Protein AF-A0A1H2H9R8-F1 (afdb_monomer_lite)

Secondary structure (DSSP, 8-state):
-GGGT--HHHHHHHTT--HHHHHHHHHHH-BTTB--HHHHHHHHHHHHHHTSPPPPHHHHHHHHHHHHTT--HHHHHHHSS--HHHHHHHHHHHHHTT-SGGGGSS--S--PPPPPPPP---PPTTPPPGGGS-GGGTTT-STT---EEEEEPGGGS-EEEEETT----

Foldseek 3Di:
DVVVVDDLVRVCVVVVHDSVVSVVLQVQQADPVGDDPVSSVVSVVVVVVVPDDDDDPVLVVQLQVVLVVLDQLVRSVVVGVDDSVRSVVVLVVCVVVVHDSLVSHPDNDDDDDDDDDDDPVDDDPPDDDPVPDDPVLVVVPDPPSWDWDWDQDPPNPDIDTHGPDPPDD

Organism: NCBI:txid44577

Radius of gyration: 30.87 Å; chains: 1; bounding box: 56×77×54 Å

InterPro domains:
  IPR025246 Transposase IS30-like HTH domain [PF13936] (1-29)
  IPR051917 Transposase/Integrase Enzymes [PTHR10948] (2-159)
  IPR053392 Transposase IS30-like [NF033563] (20-159)

Sequence (169 aa):
MKKAGHSQSEIATVIDRSVSTISRELARNCGARGYRPKQAHNKAVERKAINARAIDDATWQFTQEKLMLQWSPDQISNYADISIETVYQRVYADKRNGGILWKNLRCQKQRRKRYGKTDRRGIIPNRQSIEQRPAIVDARSRIGDWEADTIIGKNHRQAEVVPQNWTGC

Structure (mmCIF, N/CA/C/O backbone):
data_AF-A0A1H2H9R8-F1
#
_entry.id   AF-A0A1H2H9R8-F1
#
loop_
_atom_site.group_PDB
_atom_site.id
_atom_site.type_symbol
_atom_site.label_atom_id
_atom_site.label_alt_id
_atom_site.label_comp_id
_atom_site.label_asym_id
_atom_site.label_entity_id
_atom_site.label_seq_id
_atom_site.pdbx_PDB_ins_code
_atom_site.Cartn_x
_atom_site.Cartn_y
_atom_site.Cartn_z
_atom_site.occupancy
_atom_site.B_iso_or_equiv
_atom_site.auth_seq_id
_atom_site.auth_comp_id
_atom_site.auth_asym_id
_atom_site.auth_atom_id
_atom_site.pdbx_PDB_model_num
ATOM 1 N N . MET A 1 1 ? -22.274 7.280 16.669 1.00 56.25 1 MET A N 1
ATOM 2 C CA . MET A 1 1 ? -21.657 6.638 17.851 1.00 56.25 1 MET A CA 1
ATOM 3 C C . MET A 1 1 ? -22.021 7.427 19.099 1.00 56.25 1 MET A C 1
ATOM 5 O O . MET A 1 1 ? -23.173 7.301 19.463 1.00 56.25 1 MET A O 1
ATOM 9 N N . LYS A 1 2 ? -21.214 8.349 19.655 1.00 55.16 2 LYS A N 1
ATOM 10 C CA . LYS A 1 2 ? -21.665 9.150 20.825 1.00 55.16 2 LYS A CA 1
ATOM 11 C C . LYS A 1 2 ? -22.823 10.125 20.545 1.00 55.16 2 LYS A C 1
ATOM 13 O O . LYS A 1 2 ? -23.698 10.282 21.377 1.00 55.16 2 LYS A O 1
ATOM 18 N N . LYS A 1 3 ? -22.871 10.737 19.353 1.00 59.19 3 LYS A N 1
ATOM 19 C CA . LYS A 1 3 ? -23.992 11.613 18.940 1.00 59.19 3 LYS A CA 1
ATOM 20 C C . LYS A 1 3 ? -25.329 10.884 18.751 1.00 59.19 3 LYS A C 1
ATOM 22 O O . LYS A 1 3 ? -26.354 11.540 18.709 1.00 59.19 3 LYS A O 1
ATOM 27 N N . ALA A 1 4 ? -25.293 9.561 18.598 1.00 65.12 4 ALA A N 1
ATOM 28 C CA . ALA A 1 4 ? -26.480 8.728 18.427 1.00 65.12 4 ALA A 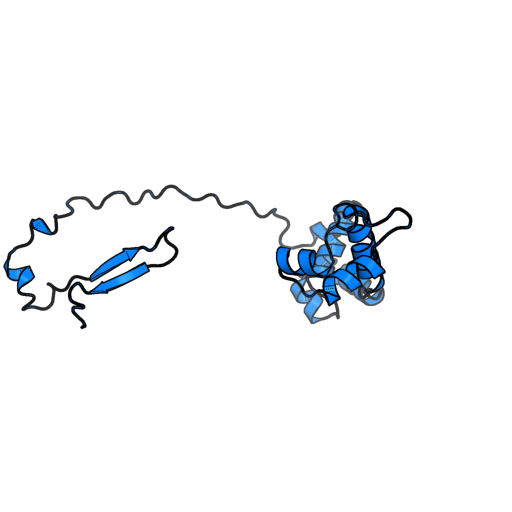CA 1
ATOM 29 C C . ALA A 1 4 ? -26.921 8.080 19.755 1.00 65.12 4 ALA A C 1
ATOM 31 O O . ALA A 1 4 ? -27.754 7.191 19.736 1.00 65.12 4 ALA A O 1
ATOM 32 N N . GLY A 1 5 ? -26.325 8.465 20.893 1.00 73.19 5 GLY A N 1
ATOM 33 C CA . GLY A 1 5 ? -26.680 7.944 22.219 1.00 73.19 5 GLY A CA 1
ATOM 34 C C . GLY A 1 5 ? -26.130 6.555 22.567 1.00 73.19 5 GLY A C 1
ATOM 35 O O . GLY A 1 5 ? -26.162 6.186 23.732 1.00 73.19 5 GLY A O 1
ATOM 36 N N . HIS A 1 6 ? -25.572 5.812 21.609 1.00 80.81 6 HIS A N 1
ATOM 37 C CA . HIS A 1 6 ? -25.094 4.449 21.860 1.00 80.81 6 HIS A CA 1
ATOM 38 C C . HIS A 1 6 ? -23.895 4.373 22.806 1.00 80.81 6 HIS A C 1
ATOM 40 O O . HIS A 1 6 ? -22.904 5.107 22.652 1.00 80.81 6 HIS A O 1
ATOM 46 N N . SER A 1 7 ? -23.958 3.416 23.734 1.00 87.69 7 SER A N 1
ATOM 47 C CA . SER A 1 7 ? -22.836 3.074 24.605 1.00 87.69 7 SER A CA 1
ATOM 48 C C . SER A 1 7 ? -21.695 2.421 23.809 1.00 87.69 7 SER A C 1
ATOM 50 O O . SER A 1 7 ? -21.879 1.876 22.719 1.00 87.69 7 SER A O 1
ATOM 52 N N . GLN A 1 8 ? -20.466 2.480 24.335 1.00 88.12 8 GLN A N 1
ATOM 53 C CA . GLN A 1 8 ? -19.317 1.843 23.672 1.00 88.12 8 GLN A CA 1
ATOM 54 C C . GLN A 1 8 ? -19.480 0.319 23.585 1.00 88.12 8 GLN A C 1
ATOM 56 O O . GLN A 1 8 ? -19.002 -0.281 22.623 1.00 88.12 8 GLN A O 1
ATOM 61 N N . SER A 1 9 ? -20.168 -0.280 24.560 1.00 90.56 9 SER A N 1
ATOM 62 C CA . SER A 1 9 ? -20.473 -1.710 24.605 1.00 90.56 9 SER A CA 1
ATOM 63 C C . SER A 1 9 ? -21.446 -2.121 23.501 1.00 90.56 9 SER A C 1
ATOM 65 O O . SER A 1 9 ? -21.161 -3.070 22.782 1.00 90.56 9 SER A O 1
ATOM 67 N N . GLU A 1 10 ? -22.526 -1.364 23.282 1.00 89.88 10 GLU A N 1
ATOM 68 C CA . GLU A 1 10 ? -23.458 -1.618 22.169 1.00 89.88 10 GLU A CA 1
ATOM 69 C C . GLU A 1 10 ? -22.751 -1.563 20.814 1.00 89.88 10 GLU A C 1
ATOM 71 O O . GLU A 1 10 ? -22.926 -2.439 19.971 1.00 89.88 10 GLU A O 1
ATOM 76 N N . ILE A 1 11 ? -21.910 -0.544 20.610 1.00 87.44 11 ILE A N 1
ATOM 77 C CA . ILE A 1 11 ? -21.163 -0.380 19.358 1.00 87.44 11 ILE A CA 1
ATOM 78 C C . ILE A 1 11 ? -20.244 -1.580 19.130 1.00 87.44 11 ILE A C 1
ATOM 80 O O . ILE A 1 11 ? -20.188 -2.098 18.018 1.00 87.44 11 ILE A O 1
ATOM 84 N N . ALA A 1 12 ? -19.531 -2.005 20.173 1.00 91.94 12 ALA A N 1
ATOM 85 C CA . ALA A 1 12 ? -18.626 -3.146 20.149 1.00 91.94 12 ALA A CA 1
ATOM 86 C C . ALA A 1 12 ? -19.346 -4.441 19.733 1.00 91.94 12 ALA A C 1
ATOM 88 O O . ALA A 1 12 ? -18.846 -5.148 18.860 1.00 91.94 12 ALA A O 1
ATOM 89 N N . THR A 1 13 ? -20.543 -4.693 20.272 1.00 93.50 13 THR A N 1
ATOM 90 C CA . THR A 1 13 ? -21.383 -5.837 19.887 1.00 93.50 13 THR A CA 1
ATOM 91 C C . THR A 1 13 ? -21.827 -5.761 18.426 1.00 93.50 13 THR A C 1
ATOM 93 O O . THR A 1 13 ? -21.713 -6.747 17.707 1.00 93.50 13 THR A O 1
ATOM 96 N N . VAL A 1 14 ? -22.280 -4.593 17.954 1.00 92.88 14 VAL A N 1
ATOM 97 C CA . VAL A 1 14 ? -22.773 -4.423 16.572 1.00 92.88 14 VAL A CA 1
ATOM 98 C C . VAL A 1 14 ? -21.679 -4.659 15.526 1.00 92.88 14 VAL A C 1
ATOM 100 O O . VAL A 1 14 ? -21.961 -5.196 14.458 1.00 92.88 14 VAL A O 1
ATOM 103 N N . ILE A 1 15 ? -20.437 -4.250 15.806 1.00 90.00 15 ILE A N 1
ATOM 104 C CA . ILE A 1 15 ? -19.321 -4.384 14.854 1.00 90.00 15 ILE A CA 1
ATOM 105 C C . ILE A 1 15 ? -18.432 -5.609 15.108 1.00 90.00 15 ILE A C 1
ATOM 107 O O . ILE A 1 15 ? -17.389 -5.732 14.463 1.00 90.00 15 ILE A O 1
ATOM 111 N N . ASP A 1 16 ? -18.809 -6.461 16.065 1.00 94.12 16 ASP A N 1
ATOM 112 C CA . ASP A 1 16 ? -18.051 -7.638 16.498 1.00 94.12 16 ASP A CA 1
ATOM 113 C C . ASP A 1 16 ? -16.578 -7.322 16.847 1.00 94.12 16 ASP A C 1
ATOM 115 O O . ASP A 1 16 ? -15.599 -7.815 16.266 1.00 94.12 16 ASP A O 1
ATOM 119 N N . ARG A 1 17 ? -16.394 -6.383 17.782 1.00 94.62 17 ARG A N 1
ATOM 120 C CA . ARG A 1 17 ? -15.077 -5.976 18.296 1.00 94.62 17 ARG A CA 1
ATOM 121 C C . ARG A 1 17 ? -15.110 -5.824 19.805 1.00 94.62 17 ARG A C 1
ATOM 123 O O . ARG A 1 17 ? -16.150 -5.589 20.395 1.00 94.62 17 ARG A O 1
ATOM 130 N N . SER A 1 18 ? -13.944 -5.894 20.447 1.00 95.69 18 SER A N 1
ATOM 131 C CA . SER A 1 18 ? -13.864 -5.662 21.892 1.00 95.69 18 SER A CA 1
ATOM 132 C C . SER A 1 18 ? -14.176 -4.203 22.258 1.00 95.69 18 SER A C 1
ATOM 134 O O . SER A 1 18 ? -13.771 -3.272 21.552 1.00 95.69 18 SER A O 1
ATOM 136 N N . VAL A 1 19 ? -14.792 -3.986 23.424 1.00 94.44 19 VAL A N 1
ATOM 137 C CA . VAL A 1 19 ? -15.029 -2.639 23.983 1.00 94.44 19 VAL A CA 1
ATOM 138 C C . VAL A 1 19 ? -13.714 -1.863 24.131 1.00 94.44 19 VAL A C 1
ATOM 140 O O . VAL A 1 19 ? -13.641 -0.672 23.823 1.00 94.44 19 VAL A O 1
ATOM 143 N N . SER A 1 20 ? -12.630 -2.556 24.503 1.00 95.25 20 SER A N 1
ATOM 144 C CA . SER A 1 20 ? -11.285 -1.971 24.597 1.00 95.25 20 SER A CA 1
ATOM 145 C C . SER A 1 20 ? -10.784 -1.403 23.262 1.00 95.25 20 SER A C 1
ATOM 147 O O . SER A 1 20 ? -10.026 -0.432 23.243 1.00 95.25 20 SER A O 1
ATOM 149 N N . THR A 1 21 ? -11.183 -2.003 22.136 1.00 93.50 21 THR A N 1
ATOM 150 C CA . THR A 1 21 ? -10.816 -1.549 20.789 1.00 93.50 21 THR A CA 1
ATOM 151 C C . THR A 1 21 ? -11.529 -0.239 20.473 1.00 93.50 21 THR A C 1
ATOM 153 O O . THR A 1 21 ? -10.882 0.705 20.025 1.00 93.50 21 THR A O 1
ATOM 156 N N . ILE A 1 22 ? -12.828 -0.152 20.780 1.00 91.75 22 ILE A N 1
ATOM 157 C CA . ILE A 1 22 ? -13.631 1.068 20.608 1.00 91.75 22 ILE A CA 1
ATOM 158 C C . ILE A 1 22 ? -13.105 2.209 21.476 1.00 91.75 22 ILE A C 1
ATOM 160 O O . ILE A 1 22 ? -12.891 3.313 20.977 1.00 91.75 22 ILE A O 1
ATOM 164 N N . SER A 1 23 ? -12.841 1.940 22.755 1.00 92.44 23 SER A N 1
ATOM 165 C CA . SER A 1 23 ? -12.295 2.938 23.679 1.00 92.44 23 SER A CA 1
ATOM 166 C C . SER A 1 23 ? -10.959 3.499 23.176 1.00 92.44 23 SER A C 1
ATOM 168 O O . SER A 1 23 ? -10.796 4.715 23.052 1.00 92.44 23 SER A O 1
ATOM 170 N N . ARG A 1 24 ? -10.027 2.619 22.780 1.00 93.25 24 ARG A N 1
ATOM 171 C CA . ARG A 1 24 ? -8.719 3.019 22.237 1.00 93.25 24 ARG A CA 1
ATOM 172 C C . ARG A 1 24 ? -8.830 3.798 20.925 1.00 93.25 24 ARG A C 1
ATOM 174 O O . ARG A 1 24 ? -8.085 4.758 20.738 1.00 93.25 24 ARG A O 1
ATOM 181 N N . GLU A 1 25 ? -9.733 3.405 20.030 1.00 92.38 25 GLU A N 1
ATOM 182 C CA . GLU A 1 25 ? -9.999 4.117 18.774 1.00 92.38 25 GLU A CA 1
ATOM 183 C C . GLU A 1 25 ? -10.499 5.541 19.046 1.00 92.38 25 GLU A C 1
ATOM 185 O O . GLU A 1 25 ? -9.937 6.514 18.539 1.00 92.38 25 GLU A O 1
ATOM 190 N N . LEU A 1 26 ? -11.500 5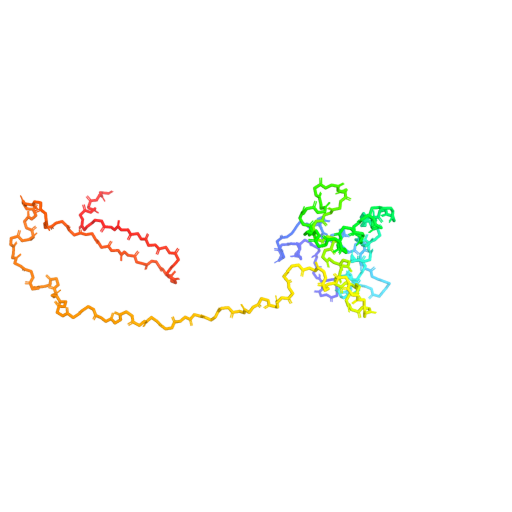.685 19.917 1.00 90.12 26 LEU A N 1
ATOM 191 C CA . LEU A 1 26 ? -12.044 6.989 20.292 1.00 90.12 26 LEU A CA 1
ATOM 192 C C . LEU A 1 26 ? -10.988 7.866 20.975 1.00 90.12 26 LEU A C 1
ATOM 194 O O . LEU A 1 26 ? -10.849 9.031 20.610 1.00 90.12 26 LEU A O 1
ATOM 198 N N . ALA A 1 27 ? -10.215 7.321 21.914 1.00 91.06 27 ALA A N 1
ATOM 199 C CA . ALA A 1 27 ? -9.180 8.075 22.621 1.00 91.06 27 ALA A CA 1
ATOM 200 C C . ALA A 1 27 ? -8.100 8.615 21.668 1.00 91.06 27 ALA A C 1
ATOM 202 O O . ALA A 1 27 ? -7.680 9.764 21.782 1.00 91.06 27 ALA A O 1
ATOM 203 N N . ARG A 1 28 ? -7.666 7.805 20.696 1.00 90.25 28 ARG A N 1
ATOM 204 C CA . ARG A 1 28 ? -6.553 8.155 19.797 1.00 90.25 28 ARG A CA 1
ATOM 205 C C . ARG A 1 28 ? -6.965 9.024 18.616 1.00 90.25 28 ARG A C 1
ATOM 207 O O . ARG A 1 28 ? -6.138 9.777 18.097 1.00 90.25 28 ARG A O 1
ATOM 214 N N . ASN A 1 29 ? -8.205 8.884 18.152 1.00 91.00 29 ASN A N 1
ATOM 215 C CA . ASN A 1 29 ? -8.616 9.389 16.845 1.00 91.00 29 ASN A CA 1
ATOM 216 C C . ASN A 1 29 ? -9.785 10.395 16.902 1.00 91.00 29 ASN A C 1
ATOM 218 O O . ASN A 1 29 ? -10.179 10.935 15.867 1.00 91.00 29 ASN A O 1
ATOM 222 N N . CYS A 1 30 ? -10.302 10.729 18.090 1.00 87.88 30 CYS A N 1
ATOM 223 C CA . CYS A 1 30 ? -11.274 11.814 18.265 1.00 87.88 30 CYS A CA 1
ATOM 224 C C . CYS A 1 30 ? -10.626 13.202 18.067 1.00 87.88 30 CYS A C 1
ATOM 226 O O . CYS A 1 30 ? -9.432 13.398 18.315 1.00 87.88 30 CYS A O 1
ATOM 228 N N . GLY A 1 31 ? -11.390 14.170 17.554 1.00 84.50 31 GLY A N 1
ATOM 229 C CA . GLY A 1 31 ? -10.988 15.577 17.452 1.00 84.50 31 GLY A CA 1
ATOM 230 C C . GLY A 1 31 ? -11.693 16.451 18.494 1.00 84.50 31 GLY A C 1
ATOM 231 O O . GLY A 1 31 ? -12.607 15.994 19.175 1.00 84.50 31 GLY A O 1
ATOM 232 N N . ALA A 1 32 ? -11.334 17.738 18.566 1.00 83.38 32 ALA A N 1
ATOM 233 C CA . ALA A 1 32 ? -11.949 18.693 19.501 1.00 83.38 32 ALA A CA 1
ATOM 234 C C . ALA A 1 32 ? -13.476 18.837 19.322 1.00 83.38 32 ALA A C 1
ATOM 236 O O . ALA A 1 32 ? -14.201 19.103 20.272 1.00 83.38 32 ALA A O 1
ATOM 237 N N . ARG A 1 33 ? -13.984 18.615 18.102 1.00 85.31 33 ARG A N 1
ATOM 238 C CA . ARG A 1 33 ? -15.422 18.659 17.767 1.00 85.31 33 ARG A CA 1
ATOM 239 C C . ARG A 1 33 ? -16.088 17.273 17.762 1.00 85.31 33 ARG A C 1
ATOM 241 O O . ARG A 1 33 ? -17.147 17.102 17.154 1.00 85.31 33 ARG A O 1
ATOM 248 N N . GLY A 1 34 ? -15.459 16.277 18.385 1.00 86.44 34 GLY A N 1
ATOM 249 C CA . GLY A 1 34 ? -15.942 14.898 18.456 1.00 86.44 34 GLY A CA 1
ATOM 250 C C . GLY A 1 34 ? -15.372 13.966 17.381 1.00 86.44 34 GLY A C 1
ATOM 251 O O . GLY A 1 34 ? -14.445 14.304 16.643 1.00 86.44 34 GLY A O 1
ATOM 252 N N . TYR A 1 35 ? -15.926 12.752 17.315 1.00 88.00 35 TYR A N 1
ATOM 253 C CA . TYR A 1 35 ? -15.456 11.698 16.415 1.00 88.00 35 TYR A CA 1
ATOM 254 C C . TYR A 1 35 ? -15.942 11.920 14.977 1.00 88.00 35 TYR A C 1
ATOM 256 O O . TYR A 1 35 ? -17.143 12.062 14.734 1.00 88.00 35 TYR A O 1
ATOM 264 N N . ARG A 1 36 ? -15.012 11.906 14.017 1.00 90.19 36 ARG A N 1
ATOM 265 C CA . ARG A 1 36 ? -15.290 11.988 12.576 1.00 90.19 36 ARG A CA 1
ATOM 266 C C . ARG A 1 36 ? -14.512 10.883 11.849 1.00 90.19 36 ARG A C 1
ATOM 268 O O . ARG A 1 36 ? -13.284 10.943 11.872 1.00 90.19 36 ARG A O 1
ATOM 275 N N . PRO A 1 37 ? -15.170 9.929 11.162 1.00 89.50 37 PRO A N 1
ATOM 276 C CA . PRO A 1 37 ? -14.494 8.774 10.560 1.00 89.50 37 PRO A CA 1
ATOM 277 C C . PRO A 1 37 ? -13.336 9.132 9.616 1.00 89.50 37 PRO A C 1
ATOM 279 O O . PRO A 1 37 ? -12.257 8.565 9.733 1.00 89.50 37 PRO A O 1
ATOM 282 N N . LYS A 1 38 ? -13.513 10.130 8.735 1.00 91.56 38 LYS A N 1
ATOM 283 C CA . LYS A 1 38 ? -12.453 10.578 7.810 1.00 91.56 38 LYS A CA 1
ATOM 284 C C . LYS A 1 38 ? -11.222 11.114 8.549 1.00 91.56 38 LYS A C 1
ATOM 286 O O . LYS A 1 38 ? -10.097 10.784 8.201 1.00 91.56 38 LYS A O 1
ATOM 291 N N . GLN A 1 39 ? -11.436 11.912 9.594 1.00 91.94 39 GLN A N 1
ATOM 292 C CA . GLN A 1 39 ? -10.349 12.431 10.426 1.00 91.94 39 GLN A CA 1
ATOM 293 C C . GLN A 1 39 ? -9.656 11.302 11.192 1.00 91.94 39 GLN A C 1
ATOM 295 O O . GLN A 1 39 ? -8.432 11.273 11.264 1.00 91.94 39 GLN A O 1
ATOM 300 N N . ALA A 1 40 ? -10.440 10.384 11.758 1.00 91.75 40 ALA A N 1
ATOM 301 C CA . ALA A 1 40 ? -9.920 9.256 12.510 1.00 91.75 40 ALA A CA 1
ATOM 302 C C . ALA A 1 40 ? -9.035 8.358 11.639 1.00 91.75 40 ALA A C 1
ATOM 304 O O . ALA A 1 40 ? -7.924 8.007 12.034 1.00 91.75 40 ALA A O 1
ATOM 305 N N . HIS A 1 41 ? -9.494 8.081 10.417 1.00 92.88 41 HIS A N 1
ATOM 306 C CA . HIS A 1 41 ? -8.730 7.351 9.418 1.00 92.88 41 HIS A CA 1
ATOM 307 C C . HIS A 1 41 ? -7.417 8.061 9.069 1.00 92.88 41 HIS A C 1
ATOM 309 O O . HIS A 1 41 ? -6.361 7.440 9.148 1.00 92.88 41 HIS A O 1
ATOM 315 N N . ASN A 1 42 ? -7.453 9.364 8.772 1.00 91.75 42 ASN A N 1
ATOM 316 C CA . ASN A 1 42 ? -6.244 10.129 8.454 1.00 91.75 42 ASN A CA 1
ATOM 317 C C . ASN A 1 42 ? -5.223 10.095 9.602 1.00 91.75 42 ASN A C 1
ATOM 319 O O . ASN A 1 42 ? -4.066 9.762 9.369 1.00 91.75 42 ASN A O 1
ATOM 323 N N . LYS A 1 43 ? -5.660 10.316 10.852 1.00 90.94 43 LYS A N 1
ATOM 324 C CA . LYS A 1 43 ? -4.794 10.210 12.042 1.00 90.94 43 LYS A CA 1
ATOM 325 C C . LYS A 1 43 ? -4.159 8.824 12.185 1.00 90.94 43 LYS A C 1
ATOM 327 O O . LYS A 1 43 ? -3.005 8.701 12.594 1.00 90.94 43 LYS A O 1
ATOM 332 N N . ALA A 1 44 ? -4.913 7.765 11.889 1.00 90.44 44 ALA A N 1
ATOM 333 C CA . ALA A 1 44 ? -4.396 6.402 11.926 1.00 90.44 44 ALA A CA 1
ATOM 334 C C . ALA A 1 44 ? -3.346 6.158 10.827 1.00 90.44 44 ALA A C 1
ATOM 336 O O . ALA A 1 44 ? -2.317 5.539 11.103 1.00 90.44 44 ALA A O 1
ATOM 337 N N . VAL A 1 45 ? -3.583 6.670 9.616 1.00 90.06 45 VAL A N 1
ATOM 338 C CA . VAL A 1 45 ? -2.647 6.590 8.483 1.00 90.06 45 VAL A CA 1
ATOM 339 C C . VAL A 1 45 ? -1.364 7.378 8.764 1.00 90.06 45 VAL A C 1
ATOM 341 O O . VAL A 1 45 ? -0.279 6.832 8.584 1.00 90.06 45 VAL A O 1
ATOM 344 N N . GLU A 1 46 ? -1.466 8.606 9.274 1.00 88.56 46 GLU A N 1
ATOM 345 C CA . GLU A 1 46 ? -0.317 9.443 9.657 1.00 88.56 46 GLU A CA 1
ATOM 346 C C . GLU A 1 46 ? 0.554 8.750 10.711 1.00 88.56 46 GLU A C 1
ATOM 348 O O . GLU A 1 46 ? 1.763 8.607 10.537 1.00 88.56 46 GLU A O 1
ATOM 353 N N . ARG A 1 47 ? -0.064 8.219 11.773 1.00 87.62 47 ARG A N 1
ATOM 354 C CA . ARG A 1 47 ? 0.655 7.475 12.818 1.00 87.62 47 ARG A CA 1
ATOM 355 C C . ARG A 1 47 ? 1.356 6.232 12.268 1.00 87.62 47 ARG A C 1
ATOM 357 O O . ARG A 1 47 ? 2.455 5.904 12.703 1.00 87.62 47 ARG A O 1
ATOM 364 N N . LYS A 1 48 ? 0.725 5.534 11.318 1.00 85.00 48 LYS A N 1
ATOM 365 C CA . LYS A 1 48 ? 1.329 4.379 10.643 1.00 85.00 48 LYS A CA 1
ATOM 366 C C . LYS A 1 48 ? 2.539 4.793 9.802 1.00 85.00 48 LYS A C 1
ATOM 368 O O . LYS A 1 48 ? 3.514 4.052 9.780 1.00 85.00 48 LYS A O 1
ATOM 373 N N . ALA A 1 49 ? 2.481 5.945 9.135 1.00 80.00 49 ALA A N 1
ATOM 374 C CA . ALA A 1 49 ? 3.580 6.453 8.319 1.00 80.00 49 ALA A CA 1
ATOM 375 C C . ALA A 1 49 ? 4.813 6.817 9.162 1.00 80.00 49 ALA A C 1
ATOM 377 O O . ALA A 1 49 ? 5.923 6.497 8.759 1.00 80.00 49 ALA A O 1
ATOM 378 N N . ILE A 1 50 ? 4.619 7.406 10.348 1.00 76.12 50 ILE A N 1
ATOM 379 C CA . ILE A 1 50 ? 5.719 7.753 11.270 1.00 76.12 50 ILE A CA 1
ATOM 380 C C . ILE A 1 50 ? 6.495 6.508 11.718 1.00 76.12 50 ILE A C 1
ATOM 382 O O . ILE A 1 50 ? 7.715 6.535 11.813 1.00 76.12 50 ILE A O 1
ATOM 386 N N . ASN A 1 51 ? 5.788 5.402 11.957 1.00 74.25 51 ASN A N 1
ATOM 387 C CA . ASN A 1 51 ? 6.392 4.142 12.394 1.00 74.25 51 ASN A CA 1
ATOM 388 C C . ASN A 1 51 ? 6.810 3.235 11.224 1.00 74.25 51 ASN A C 1
ATOM 390 O O . ASN A 1 51 ? 7.124 2.063 11.439 1.00 74.25 51 ASN A O 1
ATOM 394 N N . ALA A 1 52 ? 6.750 3.720 9.981 1.00 73.88 52 ALA A N 1
ATOM 395 C CA . ALA A 1 52 ? 7.181 2.934 8.838 1.00 73.88 52 ALA A CA 1
ATOM 396 C C . ALA A 1 52 ? 8.711 2.832 8.837 1.00 73.88 52 ALA A C 1
ATOM 398 O O . ALA A 1 52 ? 9.405 3.834 9.003 1.00 73.88 52 ALA A O 1
ATOM 399 N N . ARG A 1 53 ? 9.241 1.622 8.619 1.00 74.81 53 ARG A N 1
ATOM 400 C CA . ARG A 1 53 ? 10.682 1.426 8.432 1.00 74.81 53 ARG A CA 1
ATOM 401 C C . ARG A 1 53 ? 11.145 2.281 7.252 1.00 74.81 53 ARG A C 1
ATOM 403 O O . ARG A 1 53 ? 10.701 2.063 6.123 1.00 74.81 53 ARG A O 1
ATOM 410 N N . ALA A 1 54 ? 12.029 3.236 7.517 1.00 79.81 54 ALA A N 1
ATOM 411 C CA . ALA A 1 54 ? 12.728 3.960 6.469 1.00 79.81 54 ALA A CA 1
ATOM 412 C C . ALA A 1 54 ? 13.770 3.029 5.835 1.00 79.81 54 ALA A C 1
ATOM 414 O O . ALA A 1 54 ? 14.445 2.275 6.533 1.00 79.81 54 ALA A O 1
ATOM 415 N N . ILE A 1 55 ? 13.865 3.050 4.507 1.00 86.00 55 ILE A N 1
ATOM 416 C CA . ILE A 1 55 ? 14.971 2.397 3.804 1.00 86.00 55 ILE A CA 1
ATOM 417 C C . ILE A 1 55 ? 16.147 3.360 3.853 1.00 86.00 55 ILE A C 1
ATOM 419 O O . ILE A 1 55 ? 15.966 4.526 3.502 1.00 86.00 55 ILE A O 1
ATOM 423 N N . ASP A 1 56 ? 17.305 2.850 4.254 1.00 90.19 56 ASP A N 1
ATOM 424 C CA . ASP A 1 56 ? 18.561 3.585 4.222 1.00 90.19 56 ASP A CA 1
ATOM 425 C C . ASP A 1 56 ? 18.939 4.018 2.793 1.00 90.19 56 ASP A C 1
ATOM 427 O O . ASP A 1 56 ? 18.680 3.307 1.813 1.00 90.19 56 ASP A O 1
ATOM 431 N N . ASP A 1 57 ? 19.569 5.184 2.667 1.00 90.56 57 ASP A N 1
ATOM 432 C CA . ASP A 1 57 ? 19.890 5.764 1.364 1.00 90.56 57 ASP A CA 1
ATOM 433 C C . ASP A 1 57 ? 20.886 4.900 0.580 1.00 90.56 57 ASP A C 1
ATOM 435 O O . ASP A 1 57 ? 20.717 4.746 -0.632 1.00 90.56 57 ASP A O 1
ATOM 439 N N . ALA A 1 58 ? 21.847 4.241 1.243 1.00 93.56 58 ALA A N 1
ATOM 440 C CA . ALA A 1 58 ? 22.791 3.348 0.566 1.00 93.56 58 ALA A CA 1
ATOM 441 C C . ALA A 1 58 ? 22.083 2.105 0.001 1.00 93.56 58 ALA A C 1
ATOM 443 O O . ALA A 1 58 ? 22.347 1.678 -1.126 1.00 93.56 58 ALA A O 1
ATOM 444 N N . THR A 1 59 ? 21.107 1.565 0.738 1.00 93.88 59 THR A N 1
ATOM 445 C CA . THR A 1 59 ? 20.271 0.445 0.266 1.00 93.88 59 THR A CA 1
ATOM 446 C C . THR A 1 59 ? 19.452 0.840 -0.964 1.00 93.88 59 THR A C 1
ATOM 448 O O . THR A 1 59 ? 19.281 0.051 -1.904 1.00 93.88 59 THR A O 1
ATOM 451 N N . TRP A 1 60 ? 18.940 2.073 -0.985 1.00 94.31 60 TRP A N 1
ATOM 452 C CA . TRP A 1 60 ? 18.196 2.575 -2.133 1.00 94.31 60 TRP A CA 1
ATOM 453 C C . TRP A 1 60 ? 19.098 2.845 -3.343 1.00 94.31 60 TRP A C 1
ATOM 455 O O . TRP A 1 60 ? 18.732 2.446 -4.448 1.00 94.31 60 TRP A O 1
ATOM 465 N N . GLN A 1 61 ? 20.286 3.420 -3.147 1.00 94.81 61 GLN A N 1
ATOM 466 C CA . GLN A 1 61 ? 21.277 3.606 -4.215 1.00 94.81 61 GLN A CA 1
ATOM 467 C C . GLN A 1 61 ? 21.666 2.267 -4.853 1.00 94.81 61 GLN A C 1
ATOM 469 O O . GLN A 1 61 ? 21.540 2.111 -6.068 1.00 94.81 61 GLN A O 1
ATOM 474 N N . PHE A 1 62 ? 21.994 1.259 -4.037 1.00 95.62 62 PHE A N 1
ATOM 475 C CA . PHE A 1 62 ? 22.247 -0.104 -4.514 1.00 95.62 62 PHE A CA 1
ATOM 476 C C . PHE A 1 62 ? 21.067 -0.649 -5.331 1.00 95.62 62 PHE A C 1
ATOM 478 O O . PHE A 1 62 ? 21.242 -1.191 -6.422 1.00 95.62 62 PHE A O 1
ATOM 485 N N . THR A 1 63 ? 19.839 -0.471 -4.833 1.00 95.00 63 THR A N 1
ATOM 486 C CA . THR A 1 63 ? 18.622 -0.897 -5.539 1.00 95.00 63 THR A CA 1
ATOM 487 C C . THR A 1 63 ? 18.499 -0.224 -6.908 1.00 95.00 63 THR A C 1
ATOM 489 O O . THR A 1 63 ? 18.186 -0.897 -7.891 1.00 95.00 63 THR A O 1
ATOM 492 N N . GLN A 1 64 ? 18.761 1.083 -7.003 1.00 94.88 64 GLN A N 1
ATOM 493 C CA . GLN A 1 64 ? 18.712 1.820 -8.267 1.00 94.88 64 GLN A CA 1
ATOM 494 C C . GLN A 1 64 ? 19.757 1.306 -9.262 1.00 94.88 64 GLN A C 1
ATOM 496 O O . GLN A 1 64 ? 19.413 1.045 -10.415 1.00 94.88 64 GLN A O 1
ATOM 501 N N . GLU A 1 65 ? 20.996 1.086 -8.820 1.00 95.44 65 GLU A N 1
ATOM 502 C CA . GLU A 1 65 ? 22.061 0.518 -9.655 1.00 95.44 65 GLU A CA 1
ATOM 503 C C . GLU A 1 65 ? 21.686 -0.871 -10.188 1.00 95.44 65 GLU A C 1
ATOM 505 O O . GLU A 1 65 ? 21.802 -1.138 -11.386 1.00 95.44 65 GLU A O 1
ATOM 510 N N . LYS A 1 66 ? 21.164 -1.756 -9.327 1.00 95.75 66 LYS A N 1
ATOM 511 C CA . LYS A 1 66 ? 20.737 -3.102 -9.746 1.00 95.75 66 LYS A CA 1
ATOM 512 C C . LYS A 1 66 ? 19.540 -3.070 -10.687 1.00 95.75 66 LYS A C 1
ATOM 514 O O . LYS A 1 66 ? 19.513 -3.840 -11.648 1.00 95.75 66 LYS A O 1
ATOM 519 N N . LEU A 1 67 ? 18.590 -2.156 -10.478 1.00 94.88 67 LEU A N 1
ATOM 520 C CA . LEU A 1 67 ? 17.498 -1.945 -11.428 1.00 94.88 67 LEU A CA 1
ATOM 521 C C . LEU A 1 67 ? 18.040 -1.540 -12.803 1.00 94.88 67 LEU A C 1
ATOM 523 O O . LEU A 1 67 ? 17.589 -2.092 -13.799 1.00 94.88 67 LEU A O 1
ATOM 527 N N . MET A 1 68 ? 19.033 -0.649 -12.886 1.00 93.69 68 MET A N 1
ATOM 528 C CA . MET A 1 68 ? 19.654 -0.278 -14.169 1.00 93.69 68 MET A CA 1
ATOM 529 C C . MET A 1 68 ? 20.329 -1.471 -14.865 1.00 93.69 68 MET A C 1
ATOM 531 O O . MET A 1 68 ? 20.289 -1.568 -16.090 1.00 93.69 68 MET A O 1
ATOM 535 N N . LEU A 1 69 ? 20.856 -2.425 -14.093 1.00 94.44 69 LEU A N 1
ATOM 536 C CA . LEU A 1 69 ? 21.400 -3.700 -14.579 1.00 94.44 69 LEU A CA 1
ATOM 537 C C . LEU A 1 69 ? 20.326 -4.763 -14.891 1.00 94.44 69 LEU A C 1
ATOM 539 O O . LEU A 1 69 ? 20.662 -5.931 -15.076 1.00 94.44 69 LEU A O 1
ATOM 543 N N . GLN A 1 70 ? 19.043 -4.386 -14.952 1.00 93.12 70 GLN A N 1
ATOM 544 C CA . GLN A 1 70 ? 17.904 -5.274 -15.239 1.00 93.12 70 GLN A CA 1
ATOM 545 C C . GLN A 1 70 ? 17.682 -6.385 -14.199 1.00 93.12 70 GLN A C 1
ATOM 547 O O . GLN A 1 70 ? 17.083 -7.421 -14.506 1.00 93.12 70 GLN A O 1
ATOM 552 N N . TRP A 1 71 ? 18.126 -6.188 -12.954 1.00 94.62 71 TRP A N 1
ATOM 553 C CA . TRP A 1 71 ? 17.788 -7.114 -11.875 1.00 94.62 71 TRP A CA 1
ATOM 554 C C . TRP A 1 71 ? 16.302 -7.013 -11.532 1.00 94.62 71 TRP A C 1
ATOM 556 O O . TRP A 1 71 ? 15.712 -5.930 -11.494 1.00 94.62 71 TRP A O 1
ATOM 566 N N . SER A 1 72 ? 15.683 -8.159 -11.256 1.00 93.00 72 SER A N 1
ATOM 567 C CA . SER A 1 72 ? 14.300 -8.193 -10.785 1.00 93.00 72 SER A CA 1
ATOM 568 C C . SER A 1 72 ? 14.198 -7.716 -9.327 1.00 93.00 72 SER A C 1
ATOM 570 O O . SER A 1 72 ? 15.122 -7.943 -8.546 1.00 93.00 72 SER A O 1
ATOM 572 N N . PRO A 1 73 ? 13.067 -7.110 -8.915 1.00 94.19 73 PRO A N 1
ATOM 573 C CA . PRO A 1 73 ? 12.837 -6.746 -7.515 1.00 94.19 73 PRO A CA 1
ATOM 574 C C . PRO A 1 73 ? 13.007 -7.908 -6.524 1.00 94.19 73 PRO A C 1
ATOM 576 O O . PRO A 1 73 ? 13.476 -7.686 -5.416 1.00 94.19 73 PRO A O 1
ATOM 579 N N . ASP A 1 74 ? 12.674 -9.131 -6.949 1.00 94.19 74 ASP A N 1
ATOM 580 C CA . ASP A 1 74 ? 12.869 -10.371 -6.185 1.00 94.19 74 ASP A CA 1
ATOM 581 C C . ASP A 1 74 ? 14.356 -10.692 -5.968 1.00 94.19 74 ASP A C 1
ATOM 583 O O . ASP A 1 74 ? 14.791 -10.968 -4.852 1.00 94.19 74 ASP A O 1
ATOM 587 N N . GLN A 1 75 ? 15.174 -10.548 -7.016 1.00 94.62 75 GLN A N 1
ATOM 588 C CA . GLN A 1 75 ? 16.624 -10.658 -6.874 1.00 94.62 75 GLN A CA 1
ATOM 589 C C . GLN A 1 75 ? 17.151 -9.586 -5.926 1.00 94.62 75 GLN A C 1
ATOM 591 O O . GLN A 1 75 ? 17.882 -9.917 -5.008 1.00 94.62 75 GLN A O 1
ATOM 596 N N . ILE A 1 76 ? 16.757 -8.321 -6.086 1.00 94.12 76 ILE A N 1
ATOM 597 C CA . ILE A 1 76 ? 17.260 -7.230 -5.237 1.00 94.12 76 ILE A CA 1
ATOM 598 C C . ILE A 1 76 ? 16.952 -7.486 -3.755 1.00 94.12 76 ILE A C 1
ATOM 600 O O . ILE A 1 76 ? 17.845 -7.318 -2.927 1.00 94.12 76 ILE A O 1
ATOM 604 N N . SER A 1 77 ? 15.748 -7.962 -3.419 1.00 93.88 77 SER A N 1
ATOM 605 C CA . SER A 1 77 ? 15.390 -8.279 -2.028 1.00 93.88 77 SER A CA 1
ATOM 606 C C . SER A 1 77 ? 16.201 -9.417 -1.405 1.00 93.88 77 SER A C 1
ATOM 608 O O . SER A 1 77 ? 16.258 -9.515 -0.186 1.00 93.88 77 SER A O 1
ATOM 610 N N . ASN A 1 78 ? 16.843 -10.267 -2.213 1.00 94.75 78 ASN A N 1
ATOM 611 C CA . ASN A 1 78 ? 17.715 -11.329 -1.703 1.00 94.75 78 ASN A CA 1
ATOM 612 C C . ASN A 1 78 ? 19.123 -10.826 -1.347 1.00 94.75 78 ASN A C 1
ATOM 614 O O . ASN A 1 78 ? 19.832 -11.496 -0.603 1.00 94.75 78 ASN A O 1
ATOM 618 N N . TYR A 1 79 ? 19.539 -9.669 -1.873 1.00 93.25 79 TYR A N 1
ATOM 619 C CA . TYR A 1 79 ? 20.880 -9.103 -1.652 1.00 93.25 79 TYR A CA 1
ATOM 620 C C . TYR A 1 79 ? 20.874 -7.810 -0.832 1.00 93.25 79 TYR A C 1
ATOM 622 O O . TYR A 1 79 ? 21.937 -7.317 -0.465 1.00 93.25 79 TYR A O 1
ATOM 630 N N . ALA A 1 80 ? 19.700 -7.253 -0.550 1.00 90.62 80 ALA A N 1
ATOM 631 C CA . ALA A 1 80 ? 19.530 -6.037 0.226 1.00 90.62 80 ALA A CA 1
ATOM 632 C C . ALA A 1 80 ? 18.401 -6.221 1.241 1.00 90.62 80 ALA A C 1
ATOM 634 O O . ALA A 1 80 ? 17.408 -6.886 0.949 1.00 90.62 80 ALA A O 1
ATOM 635 N N . ASP A 1 81 ? 18.513 -5.582 2.409 1.00 90.44 81 ASP A N 1
ATOM 636 C CA . ASP A 1 81 ? 17.429 -5.545 3.395 1.00 90.44 81 ASP A CA 1
ATOM 637 C C . ASP A 1 81 ? 16.321 -4.584 2.918 1.00 90.44 81 ASP A C 1
ATOM 639 O O . ASP A 1 81 ? 16.136 -3.471 3.417 1.00 90.44 81 ASP A O 1
ATOM 643 N N . ILE A 1 82 ? 15.593 -5.002 1.883 1.00 92.00 82 ILE A N 1
ATOM 644 C CA . ILE A 1 82 ? 14.465 -4.291 1.288 1.00 92.00 82 ILE A CA 1
ATOM 645 C C . ILE A 1 82 ? 13.425 -5.302 0.809 1.00 92.00 82 ILE A C 1
ATOM 647 O O . ILE A 1 82 ? 13.738 -6.275 0.129 1.00 92.00 82 ILE A O 1
ATOM 651 N N . SER A 1 83 ? 12.154 -5.076 1.146 1.00 91.94 83 SER A N 1
ATOM 652 C CA . SER A 1 83 ? 11.089 -5.952 0.655 1.00 91.94 83 SER A CA 1
ATOM 653 C C . SER A 1 83 ? 10.798 -5.684 -0.825 1.00 91.94 83 SER A C 1
ATOM 655 O O . SER A 1 83 ? 10.841 -4.536 -1.280 1.00 91.94 83 SER A O 1
ATOM 657 N N . ILE A 1 84 ? 10.412 -6.733 -1.555 1.00 93.31 84 ILE A N 1
ATOM 658 C CA . ILE A 1 84 ? 9.981 -6.662 -2.962 1.00 93.31 84 ILE A CA 1
ATOM 659 C C . ILE A 1 84 ? 8.910 -5.581 -3.157 1.00 93.31 84 ILE A C 1
ATOM 661 O O . ILE A 1 84 ? 8.970 -4.779 -4.090 1.00 93.31 84 ILE A O 1
ATOM 665 N N . GLU A 1 85 ? 7.937 -5.540 -2.246 1.00 92.62 85 GLU A N 1
ATOM 666 C CA . GLU A 1 85 ? 6.844 -4.571 -2.268 1.00 92.62 85 GLU A CA 1
ATOM 667 C C . GLU A 1 85 ? 7.371 -3.135 -2.157 1.00 92.62 85 GLU A C 1
ATOM 669 O O . GLU A 1 85 ? 6.919 -2.249 -2.881 1.00 92.62 85 GLU A O 1
ATOM 674 N N . THR A 1 86 ? 8.371 -2.891 -1.307 1.00 92.38 86 THR A N 1
ATOM 675 C CA . THR A 1 86 ? 8.939 -1.548 -1.151 1.00 92.38 86 THR A CA 1
ATOM 676 C C . THR A 1 86 ? 9.694 -1.093 -2.400 1.00 92.38 86 THR A C 1
ATOM 678 O O . THR A 1 86 ? 9.570 0.073 -2.788 1.00 92.38 86 THR A O 1
ATOM 681 N N . VAL A 1 87 ? 10.410 -2.002 -3.077 1.00 93.81 87 VAL A N 1
ATOM 682 C CA . VAL A 1 87 ? 11.032 -1.719 -4.383 1.00 93.81 87 VAL A CA 1
ATOM 683 C C . VAL A 1 87 ? 9.961 -1.288 -5.387 1.00 93.81 87 VAL A C 1
ATOM 685 O O . VAL A 1 87 ? 10.082 -0.223 -5.994 1.00 93.81 87 VAL A O 1
ATOM 688 N N . TYR A 1 88 ? 8.868 -2.050 -5.518 1.00 93.38 88 TYR A N 1
ATOM 689 C CA . TYR A 1 88 ? 7.769 -1.688 -6.420 1.00 93.38 88 TYR A CA 1
ATOM 690 C C . TYR A 1 88 ? 7.128 -0.347 -6.059 1.00 93.38 88 TYR A C 1
ATOM 692 O O . TYR A 1 88 ? 6.904 0.479 -6.946 1.00 93.38 88 TYR A O 1
ATOM 700 N N . GLN A 1 89 ? 6.858 -0.095 -4.777 1.00 92.19 89 GLN A N 1
ATOM 701 C CA . GLN A 1 89 ? 6.263 1.164 -4.327 1.00 92.19 89 GLN A CA 1
ATOM 702 C C . GLN A 1 89 ? 7.127 2.370 -4.695 1.00 92.19 89 GLN A C 1
ATOM 704 O O . GLN A 1 89 ? 6.588 3.358 -5.206 1.00 92.19 89 GLN A O 1
ATOM 709 N N . ARG A 1 90 ? 8.452 2.285 -4.499 1.00 92.81 90 ARG A N 1
ATOM 710 C CA . ARG A 1 90 ? 9.377 3.358 -4.886 1.00 92.81 90 ARG A CA 1
ATOM 711 C C . ARG A 1 90 ? 9.491 3.508 -6.398 1.00 92.81 90 ARG A C 1
ATOM 713 O O . ARG A 1 90 ? 9.411 4.629 -6.883 1.00 92.81 90 ARG A O 1
ATOM 720 N N . VAL A 1 91 ? 9.573 2.416 -7.158 1.00 93.69 91 VAL A N 1
ATOM 721 C CA . VAL A 1 91 ? 9.589 2.474 -8.633 1.00 93.69 91 VAL A CA 1
ATOM 722 C C . VAL A 1 91 ? 8.299 3.092 -9.186 1.00 93.69 91 VAL A C 1
ATOM 724 O O . VAL A 1 91 ? 8.330 3.874 -10.136 1.00 93.69 91 VAL A O 1
ATOM 727 N N . TYR A 1 92 ? 7.144 2.792 -8.591 1.00 92.69 92 TYR A N 1
ATOM 728 C CA . TYR A 1 92 ? 5.883 3.419 -8.984 1.00 92.69 92 TYR A CA 1
ATOM 729 C C . TYR A 1 92 ? 5.770 4.873 -8.526 1.00 92.69 92 TYR A C 1
ATOM 731 O O . TYR A 1 92 ? 5.125 5.658 -9.218 1.00 92.69 92 TYR A O 1
ATOM 739 N N . ALA A 1 93 ? 6.375 5.249 -7.398 1.00 92.19 93 ALA A N 1
ATOM 740 C CA . ALA A 1 93 ? 6.494 6.648 -6.994 1.00 92.19 93 ALA A CA 1
ATOM 741 C C . ALA A 1 93 ? 7.376 7.437 -7.971 1.00 92.19 93 ALA A C 1
ATOM 743 O O . ALA A 1 93 ? 6.931 8.462 -8.477 1.00 92.19 93 ALA A O 1
ATOM 744 N N . ASP A 1 94 ? 8.549 6.904 -8.319 1.00 94.19 94 ASP A N 1
ATOM 745 C CA . ASP A 1 94 ? 9.446 7.447 -9.345 1.00 94.19 94 ASP A CA 1
ATOM 746 C C . ASP A 1 94 ? 8.711 7.636 -10.678 1.00 94.19 94 ASP A C 1
ATOM 748 O O . ASP A 1 94 ? 8.682 8.733 -11.229 1.00 94.19 94 ASP A O 1
ATOM 752 N N . LYS A 1 95 ? 7.981 6.610 -11.134 1.00 93.50 95 LYS A N 1
ATOM 753 C CA . LYS A 1 95 ? 7.148 6.692 -12.342 1.00 93.50 95 LYS A CA 1
ATOM 754 C C . LYS A 1 95 ? 6.107 7.814 -12.282 1.00 93.50 95 LYS A C 1
ATOM 756 O O . LYS A 1 95 ? 5.901 8.492 -13.285 1.00 93.50 95 LYS A O 1
ATOM 761 N N . ARG A 1 96 ? 5.424 7.999 -11.144 1.00 93.94 96 ARG A N 1
ATOM 762 C CA . ARG A 1 96 ? 4.450 9.095 -10.966 1.00 93.94 96 ARG A CA 1
ATOM 763 C C . ARG A 1 96 ? 5.120 10.468 -11.009 1.00 93.94 96 ARG A C 1
ATOM 765 O O . ARG A 1 96 ? 4.497 11.410 -11.480 1.00 93.94 96 ARG A O 1
ATOM 772 N N . ASN A 1 97 ? 6.377 10.549 -10.582 1.00 94.75 97 ASN A N 1
ATOM 773 C CA . ASN A 1 97 ? 7.193 11.760 -10.616 1.00 94.75 97 ASN A CA 1
ATOM 774 C C . ASN A 1 97 ? 7.908 11.977 -11.967 1.00 94.75 97 ASN A C 1
ATOM 776 O O . ASN A 1 97 ? 8.698 12.906 -12.090 1.00 94.75 97 ASN A O 1
ATOM 780 N N . GLY A 1 98 ? 7.646 11.141 -12.981 1.00 93.50 98 GLY A N 1
ATOM 781 C CA . GLY A 1 98 ? 8.249 11.258 -14.315 1.00 93.50 98 GLY A CA 1
ATOM 782 C C . GLY A 1 98 ? 9.592 10.539 -14.492 1.00 93.50 98 GLY A C 1
ATOM 783 O O . GLY A 1 98 ? 10.218 10.673 -15.542 1.00 93.50 98 GLY A O 1
ATOM 784 N N . GLY A 1 99 ? 10.028 9.756 -13.506 1.00 93.50 99 GLY A N 1
ATOM 785 C CA . GLY A 1 99 ? 11.265 8.988 -13.568 1.00 93.50 99 GLY A CA 1
ATOM 786 C C . GLY A 1 99 ? 11.214 7.772 -14.502 1.00 93.50 99 GLY A C 1
ATOM 787 O O . GLY A 1 99 ? 10.182 7.410 -15.089 1.00 93.50 99 GLY A O 1
ATOM 788 N N . ILE A 1 100 ? 12.376 7.138 -14.671 1.00 94.25 100 ILE A N 1
ATOM 789 C CA . ILE A 1 100 ? 12.606 6.089 -15.675 1.00 94.25 100 ILE A CA 1
ATOM 790 C C . ILE A 1 100 ? 12.802 4.689 -15.088 1.00 94.25 100 ILE A C 1
ATOM 792 O O . ILE A 1 100 ? 12.875 3.739 -15.867 1.00 94.25 100 ILE A O 1
ATOM 796 N N . LEU A 1 101 ? 12.842 4.520 -13.759 1.00 92.62 101 LEU A N 1
ATOM 797 C CA . LEU A 1 101 ? 13.203 3.235 -13.134 1.00 92.62 101 LEU A CA 1
ATOM 798 C C . LEU A 1 101 ? 12.278 2.090 -13.565 1.00 92.62 101 LEU A C 1
ATOM 800 O O . LEU A 1 101 ? 12.710 0.955 -13.751 1.00 92.62 101 LEU A O 1
ATOM 804 N N . TRP A 1 102 ? 10.999 2.393 -13.794 1.00 92.19 102 TRP A N 1
ATOM 805 C CA . TRP A 1 102 ? 10.003 1.411 -14.221 1.00 92.19 102 TRP A CA 1
ATOM 806 C C . TRP A 1 102 ? 10.284 0.801 -15.602 1.00 92.19 102 TRP A C 1
ATOM 808 O O . TRP A 1 102 ? 9.787 -0.290 -15.886 1.00 92.19 102 TRP A O 1
ATOM 818 N N . LYS A 1 103 ? 11.068 1.476 -16.456 1.00 92.44 103 LYS A N 1
ATOM 819 C CA . LYS A 1 103 ? 11.474 0.956 -17.772 1.00 92.44 103 LYS A CA 1
ATOM 820 C C . LYS A 1 103 ? 12.454 -0.210 -17.643 1.00 92.44 103 LYS A C 1
ATOM 822 O O . LYS A 1 103 ? 12.540 -1.023 -18.554 1.00 92.44 103 LYS A O 1
ATOM 827 N N . ASN A 1 104 ? 13.132 -0.334 -16.506 1.00 91.88 104 ASN A N 1
ATOM 828 C CA . ASN A 1 104 ? 14.064 -1.429 -16.256 1.00 91.88 104 ASN A CA 1
ATOM 829 C C . ASN A 1 104 ? 13.407 -2.657 -15.611 1.00 91.88 104 ASN A C 1
ATOM 831 O O . ASN A 1 104 ? 14.066 -3.655 -15.342 1.00 91.88 104 ASN A O 1
ATOM 835 N N . LEU A 1 105 ? 12.095 -2.611 -15.357 1.00 90.69 105 LEU A N 1
ATOM 836 C CA . LEU A 1 105 ? 11.358 -3.792 -14.930 1.00 90.69 105 LEU A CA 1
ATOM 837 C C . LEU A 1 105 ? 11.092 -4.700 -16.133 1.00 90.69 105 LEU A C 1
ATOM 839 O O . LEU A 1 105 ? 10.539 -4.267 -17.144 1.00 90.69 105 LEU A O 1
ATOM 843 N N . ARG A 1 106 ? 11.380 -5.997 -15.976 1.00 85.75 106 ARG A N 1
ATOM 844 C CA . ARG A 1 106 ? 11.133 -7.033 -16.996 1.00 85.75 106 ARG A CA 1
ATOM 845 C C . ARG A 1 106 ? 9.674 -7.080 -17.466 1.00 85.75 106 ARG A C 1
ATOM 847 O O . ARG A 1 106 ? 9.392 -7.325 -18.636 1.00 85.75 106 ARG A O 1
ATOM 854 N N . CYS A 1 107 ? 8.734 -6.842 -16.552 1.00 79.69 107 CYS A N 1
ATOM 855 C CA . CYS A 1 107 ? 7.300 -6.871 -16.823 1.00 79.69 107 CYS A CA 1
ATOM 856 C C . CYS A 1 107 ? 6.705 -5.462 -16.757 1.00 79.69 107 CYS A C 1
ATOM 858 O O . CYS A 1 107 ? 6.302 -4.992 -15.698 1.00 79.69 107 CYS A O 1
ATOM 860 N N . GLN A 1 108 ? 6.589 -4.812 -17.914 1.00 77.50 108 GLN A N 1
ATOM 861 C CA . GLN A 1 108 ? 5.980 -3.477 -18.033 1.00 77.50 108 GLN A CA 1
ATOM 862 C C . GLN A 1 108 ? 4.493 -3.527 -18.410 1.00 77.50 108 GLN A C 1
ATOM 864 O O . GLN A 1 108 ? 3.789 -2.515 -18.380 1.00 77.50 108 GLN A O 1
ATOM 869 N N . LYS A 1 109 ? 4.005 -4.706 -18.809 1.00 77.94 109 LYS A N 1
ATOM 870 C CA . LYS A 1 109 ? 2.638 -4.877 -19.299 1.00 77.94 109 LYS A CA 1
ATOM 871 C C . LYS A 1 109 ? 1.655 -4.808 -18.138 1.00 77.94 109 LYS A C 1
ATOM 873 O O . LYS A 1 109 ? 1.776 -5.545 -17.162 1.00 77.94 109 LYS A O 1
ATOM 878 N N . GLN A 1 110 ? 0.625 -3.980 -18.289 1.00 76.19 110 GLN A N 1
ATOM 879 C CA . GLN A 1 110 ? -0.520 -4.020 -17.390 1.00 76.19 110 GLN A CA 1
ATOM 880 C C . GLN A 1 110 ? -1.181 -5.397 -17.467 1.00 76.19 110 GLN A C 1
ATOM 882 O O . GLN A 1 110 ? -1.467 -5.915 -18.553 1.00 76.19 110 GLN A O 1
ATOM 887 N N . ARG A 1 111 ? -1.434 -5.995 -16.301 1.00 79.06 111 ARG A N 1
ATOM 888 C CA . ARG A 1 111 ? -2.171 -7.253 -16.205 1.00 79.06 111 ARG A CA 1
ATOM 889 C C . ARG A 1 111 ? -3.581 -7.037 -16.755 1.00 79.06 111 ARG A C 1
ATOM 891 O O . ARG A 1 111 ? -4.385 -6.331 -16.156 1.00 79.06 111 ARG A O 1
ATOM 898 N N . ARG A 1 112 ? -3.894 -7.673 -17.884 1.00 80.88 112 ARG A N 1
ATOM 899 C CA . ARG A 1 112 ? -5.250 -7.665 -18.446 1.00 80.88 112 ARG A CA 1
ATOM 900 C C . ARG A 1 112 ? -6.139 -8.629 -17.662 1.00 80.88 112 ARG A C 1
ATOM 902 O O . ARG A 1 112 ? -5.735 -9.760 -17.374 1.00 80.88 112 ARG A O 1
ATOM 909 N N . LYS A 1 113 ? -7.356 -8.192 -17.328 1.00 82.25 113 LYS A N 1
ATOM 910 C CA . LYS A 1 113 ? -8.391 -9.063 -16.757 1.00 82.25 113 LYS A CA 1
ATOM 911 C C . LYS A 1 113 ? -8.711 -10.166 -17.771 1.00 82.25 113 LYS A C 1
ATOM 913 O O . LYS A 1 113 ? -8.936 -9.877 -18.944 1.00 82.25 113 LYS A O 1
ATOM 918 N N . ARG A 1 114 ? -8.712 -11.427 -17.331 1.00 81.31 114 ARG A N 1
ATOM 919 C CA . ARG A 1 114 ? -9.205 -12.543 -18.148 1.00 81.31 114 ARG A CA 1
ATOM 920 C C . ARG A 1 114 ? -10.719 -12.612 -17.967 1.00 81.31 114 ARG A C 1
ATOM 922 O O . ARG A 1 114 ? -11.184 -12.752 -16.839 1.00 81.31 114 ARG A O 1
ATOM 929 N N . TYR A 1 115 ? -11.467 -12.477 -19.054 1.00 83.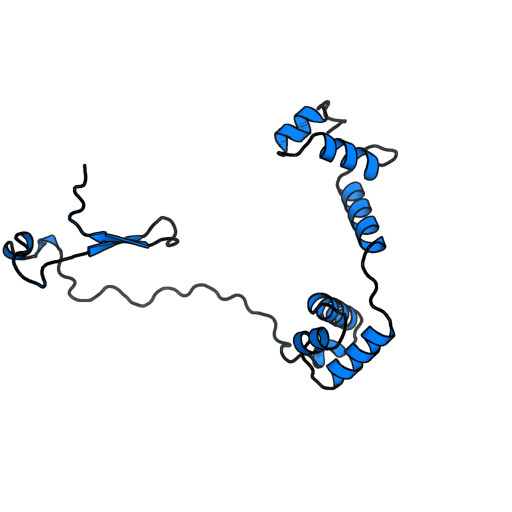06 115 TYR A N 1
ATOM 930 C CA . TYR A 1 115 ? -12.903 -12.747 -19.061 1.00 83.06 115 TYR A CA 1
ATOM 931 C C . TYR A 1 115 ? -13.135 -14.256 -19.210 1.00 83.06 115 TYR A C 1
ATOM 933 O O . TYR A 1 115 ? -12.329 -14.945 -19.842 1.00 83.06 115 TYR A O 1
ATOM 941 N N . GLY A 1 116 ? -14.210 -14.766 -18.602 1.00 75.88 116 GLY A N 1
ATOM 942 C CA . GLY A 1 116 ? -14.656 -16.141 -18.827 1.00 75.88 116 GLY A CA 1
ATOM 943 C C . GLY A 1 116 ? -14.962 -16.355 -20.309 1.00 75.88 116 GLY A C 1
ATOM 944 O O . GLY A 1 116 ? -15.450 -15.446 -20.979 1.00 75.88 116 GLY A O 1
ATOM 945 N N . LYS A 1 117 ? -14.628 -17.533 -20.833 1.00 74.38 117 LYS A N 1
ATOM 946 C CA . LYS A 1 117 ? -14.995 -17.930 -22.195 1.00 74.38 117 LYS A CA 1
ATOM 947 C C . LYS A 1 117 ? -16.273 -18.758 -22.122 1.00 74.38 117 LYS A C 1
ATOM 949 O O . LYS A 1 117 ? -16.379 -19.610 -21.245 1.00 74.38 117 LYS A O 1
ATOM 954 N N . THR A 1 118 ? -17.205 -18.529 -23.043 1.00 75.44 118 THR A N 1
ATOM 955 C CA . THR A 1 118 ? -18.349 -19.425 -23.241 1.00 75.44 118 THR A CA 1
ATOM 956 C C . THR A 1 118 ? -17.828 -20.816 -23.577 1.00 75.44 118 THR A C 1
ATOM 958 O O . THR A 1 118 ? -16.975 -20.954 -24.460 1.00 75.44 118 THR A O 1
ATOM 961 N N . ASP A 1 119 ? -18.304 -21.829 -22.856 1.00 75.94 119 ASP A N 1
ATOM 962 C CA . ASP A 1 119 ? -17.946 -23.215 -23.124 1.00 75.94 119 ASP A CA 1
ATOM 963 C C . ASP A 1 119 ? -18.480 -23.624 -24.503 1.00 75.94 119 ASP A C 1
ATOM 965 O O . ASP A 1 119 ? -19.670 -23.492 -24.783 1.00 75.94 119 ASP A O 1
ATOM 969 N N . ARG A 1 120 ? -17.581 -24.065 -25.387 1.00 76.25 120 ARG A N 1
ATOM 970 C CA . ARG A 1 120 ? -17.899 -24.478 -26.765 1.00 76.25 120 ARG A CA 1
ATOM 971 C C . ARG A 1 120 ? -17.904 -25.994 -26.935 1.00 76.25 120 ARG A C 1
ATOM 973 O O . ARG A 1 120 ? -18.027 -26.461 -28.060 1.00 76.25 120 ARG A O 1
ATOM 980 N N . ARG A 1 121 ? -17.735 -26.758 -25.850 1.00 78.69 121 ARG A N 1
ATOM 981 C CA . ARG A 1 121 ? -17.609 -28.223 -25.907 1.00 78.69 121 ARG A CA 1
ATOM 982 C C . ARG A 1 121 ? -18.875 -28.934 -26.404 1.00 78.69 121 ARG A C 1
ATOM 984 O O . ARG A 1 121 ? -18.780 -30.092 -26.788 1.00 78.69 121 ARG A O 1
ATOM 991 N N . GLY A 1 122 ? -20.010 -28.232 -26.488 1.00 78.94 122 GLY A N 1
ATOM 992 C CA . GLY A 1 122 ? -21.260 -28.774 -27.021 1.00 78.94 122 GLY A CA 1
ATOM 993 C C . GLY A 1 122 ? -21.848 -29.883 -26.142 1.00 78.94 122 GLY A C 1
ATOM 994 O O . GLY A 1 122 ? -21.337 -30.180 -25.065 1.00 78.94 122 GLY A O 1
ATOM 995 N N . ILE A 1 123 ? -22.953 -30.475 -26.596 1.00 76.88 123 ILE A N 1
ATOM 996 C CA . ILE A 1 123 ? -23.543 -31.682 -25.998 1.00 76.88 123 ILE A CA 1
ATOM 997 C C . ILE A 1 123 ? -22.968 -32.890 -26.747 1.00 76.88 123 ILE A C 1
ATOM 999 O O . ILE A 1 123 ? -22.863 -32.843 -27.972 1.00 76.88 123 ILE A O 1
ATOM 1003 N N . ILE A 1 124 ? -22.605 -33.961 -26.032 1.00 78.38 124 ILE A N 1
ATOM 1004 C CA . ILE A 1 124 ? -22.085 -35.199 -26.636 1.00 78.38 124 ILE A CA 1
ATOM 1005 C C . ILE A 1 124 ? -23.137 -35.764 -27.615 1.00 78.38 124 ILE A C 1
ATOM 1007 O O . ILE A 1 124 ? -24.264 -36.043 -27.186 1.00 78.38 124 ILE A O 1
ATOM 1011 N N . PRO A 1 125 ? -22.817 -35.915 -28.914 1.00 77.62 125 PRO A N 1
ATOM 1012 C CA . PRO A 1 125 ? -23.743 -36.483 -29.889 1.00 77.62 125 PRO A CA 1
ATOM 1013 C C . PRO A 1 125 ? -24.010 -37.959 -29.572 1.00 77.62 125 PRO A C 1
ATOM 1015 O O . PRO A 1 125 ? -23.115 -38.673 -29.128 1.00 77.62 125 PR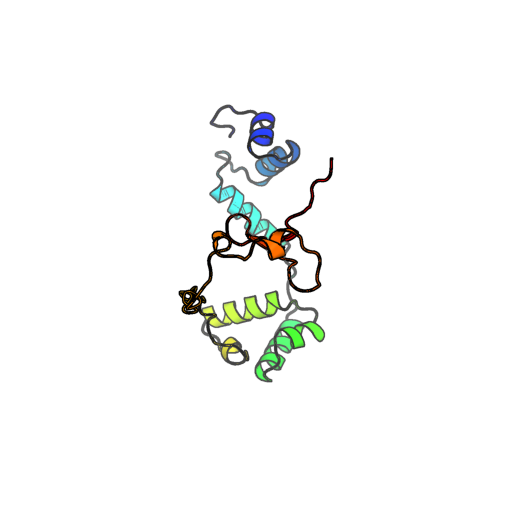O A O 1
ATOM 1018 N N . ASN A 1 126 ? -25.244 -38.416 -29.803 1.00 79.88 126 ASN A N 1
ATOM 1019 C CA . ASN A 1 126 ? -25.705 -39.777 -29.491 1.00 79.88 126 ASN A CA 1
ATOM 1020 C C . ASN A 1 126 ? -25.607 -40.161 -28.005 1.00 79.88 126 ASN A C 1
ATOM 1022 O O . ASN A 1 126 ? -25.382 -41.328 -27.684 1.00 79.88 126 ASN A O 1
ATOM 1026 N N . ARG A 1 127 ? -25.796 -39.200 -27.086 1.00 79.75 127 ARG A N 1
ATOM 1027 C CA . ARG A 1 127 ? -25.971 -39.535 -25.666 1.00 79.75 127 ARG A CA 1
ATOM 1028 C C . ARG A 1 127 ? -27.157 -40.501 -25.532 1.00 79.75 127 ARG A C 1
ATOM 1030 O O . ARG A 1 127 ? -28.275 -40.162 -25.923 1.00 79.75 127 ARG A O 1
ATOM 1037 N N . GLN A 1 128 ? -26.910 -41.695 -25.015 1.00 74.00 128 GLN A N 1
ATOM 1038 C CA . GLN A 1 128 ? -27.984 -42.614 -24.654 1.00 74.00 128 GLN A CA 1
ATOM 1039 C C . GLN A 1 128 ? -28.540 -42.178 -23.300 1.00 74.00 128 GLN A C 1
ATOM 1041 O O . GLN A 1 128 ? -27.780 -41.802 -22.406 1.00 74.00 128 GLN A O 1
ATOM 1046 N N . SER A 1 129 ? -29.868 -42.148 -23.175 1.00 78.00 129 SER A N 1
ATOM 1047 C CA . SER A 1 129 ? -30.492 -41.902 -21.873 1.00 78.00 129 SER A CA 1
ATOM 1048 C C . SER A 1 129 ? -30.187 -43.079 -20.951 1.00 78.00 129 SER A C 1
ATOM 1050 O O . SER A 1 129 ? -30.192 -44.221 -21.409 1.00 78.00 129 SER A O 1
ATOM 1052 N N . ILE A 1 130 ? -29.997 -42.819 -19.656 1.00 73.44 130 ILE A N 1
ATOM 1053 C CA . ILE A 1 130 ? -29.876 -43.881 -18.643 1.00 73.44 130 ILE A CA 1
ATOM 1054 C C . ILE A 1 130 ? -31.106 -44.804 -18.698 1.00 73.44 130 ILE A C 1
ATOM 1056 O O . ILE A 1 130 ? -30.983 -46.010 -18.527 1.00 73.44 130 ILE A O 1
ATOM 1060 N N . GLU A 1 131 ? -32.279 -44.266 -19.041 1.00 78.62 131 GLU A N 1
ATOM 1061 C CA . GLU A 1 131 ? -33.530 -45.025 -19.194 1.00 78.62 131 GLU A CA 1
ATOM 1062 C C . GLU A 1 131 ? -33.505 -46.051 -20.337 1.00 78.62 131 GLU A C 1
ATOM 1064 O O . GLU A 1 131 ? -34.295 -46.988 -20.343 1.00 78.62 131 GLU A O 1
ATOM 1069 N N . GLN A 1 132 ? -32.616 -45.886 -21.320 1.00 80.44 132 GLN A N 1
ATOM 1070 C CA . GLN A 1 132 ? -32.503 -46.786 -22.473 1.00 80.44 132 GLN A CA 1
ATOM 1071 C C . GLN A 1 132 ? -31.536 -47.949 -22.218 1.00 80.44 132 GLN A C 1
ATOM 1073 O O . GLN A 1 132 ? -31.261 -48.732 -23.132 1.00 80.44 132 GLN A O 1
ATOM 1078 N N . ARG A 1 133 ? -30.994 -48.071 -21.000 1.00 80.75 133 ARG A N 1
ATOM 1079 C CA . ARG A 1 133 ? -30.033 -49.123 -20.678 1.00 80.75 133 ARG A CA 1
ATOM 1080 C C . ARG A 1 133 ? -30.702 -50.504 -20.637 1.00 80.75 133 ARG A C 1
ATOM 1082 O O . ARG A 1 133 ? -31.829 -50.636 -20.159 1.00 80.75 133 ARG A O 1
ATOM 1089 N N . PRO A 1 134 ? -30.015 -51.561 -21.094 1.00 81.94 134 PRO A N 1
ATOM 1090 C CA . PRO A 1 134 ? -30.491 -52.928 -20.926 1.00 81.94 134 PRO A CA 1
ATOM 1091 C C . PRO A 1 134 ? -30.632 -53.300 -19.442 1.00 81.94 134 PRO A C 1
ATOM 1093 O O . PRO A 1 134 ? -29.746 -52.992 -18.648 1.00 81.94 134 PRO A O 1
ATOM 1096 N N . ALA A 1 135 ? -31.674 -54.053 -19.079 1.00 81.38 135 ALA A N 1
ATOM 1097 C CA . ALA A 1 135 ? -31.945 -54.454 -17.689 1.00 81.38 135 ALA A CA 1
ATOM 1098 C C . ALA A 1 135 ? -30.792 -55.229 -17.012 1.00 81.38 135 ALA A C 1
ATOM 1100 O O . ALA A 1 135 ? -30.656 -55.213 -15.794 1.00 81.38 135 ALA A O 1
ATOM 1101 N N . ILE A 1 136 ? -29.918 -55.880 -17.790 1.00 78.81 136 ILE A N 1
ATOM 1102 C CA . ILE A 1 136 ? -28.720 -56.555 -17.264 1.00 78.81 136 ILE A CA 1
ATOM 1103 C C . ILE A 1 136 ? -27.735 -55.584 -16.588 1.00 78.81 136 ILE A C 1
ATOM 1105 O O . ILE A 1 136 ? -27.014 -55.991 -15.683 1.00 78.81 136 ILE A O 1
ATOM 1109 N N . VAL A 1 137 ? -27.734 -54.303 -16.977 1.00 77.44 137 VAL A N 1
ATOM 1110 C CA . VAL A 1 137 ? -26.873 -53.265 -16.385 1.00 77.44 137 VAL A CA 1
ATOM 1111 C C . VAL A 1 137 ? -27.288 -52.974 -14.939 1.00 77.44 137 VAL A C 1
ATOM 1113 O O . VAL A 1 137 ? -26.428 -52.748 -14.091 1.00 77.44 137 VAL A O 1
ATOM 1116 N N . ASP A 1 138 ? -28.583 -53.081 -14.615 1.00 77.19 138 ASP A N 1
ATOM 1117 C CA . ASP A 1 138 ? -29.076 -52.926 -13.238 1.00 77.19 138 ASP A CA 1
ATOM 1118 C C . ASP A 1 138 ? -28.552 -54.030 -12.310 1.00 77.19 138 ASP A C 1
ATOM 1120 O O . ASP A 1 138 ? -28.331 -53.789 -11.122 1.00 77.19 138 ASP A O 1
ATOM 1124 N N . ALA A 1 139 ? -28.304 -55.229 -12.854 1.00 79.56 139 ALA A N 1
ATOM 1125 C CA . ALA A 1 139 ? -27.787 -56.364 -12.095 1.00 79.56 139 ALA A CA 1
ATOM 1126 C C . ALA A 1 139 ? -26.313 -56.193 -11.686 1.00 79.56 139 ALA A C 1
ATOM 1128 O O . ALA A 1 139 ? -25.860 -56.879 -10.770 1.00 79.56 139 ALA A O 1
ATOM 1129 N N . ARG A 1 140 ? -25.564 -55.297 -12.355 1.00 73.12 140 ARG A N 1
ATOM 1130 C CA . ARG A 1 140 ? -24.157 -54.944 -12.066 1.00 73.12 140 ARG A CA 1
ATOM 1131 C C . ARG A 1 140 ? -23.229 -56.152 -11.853 1.00 73.12 140 ARG A C 1
ATOM 1133 O O . ARG A 1 140 ? -22.236 -56.076 -11.131 1.00 73.12 140 ARG A O 1
ATOM 1140 N N . SER A 1 141 ? -23.544 -57.276 -12.497 1.00 78.38 141 SER A N 1
ATOM 1141 C CA . SER A 1 141 ? -22.900 -58.575 -12.269 1.00 78.38 141 SER A CA 1
ATOM 1142 C C . SER A 1 141 ? -21.570 -58.739 -13.009 1.00 78.38 141 SER A C 1
ATOM 1144 O O . SER A 1 141 ? -20.870 -59.730 -12.805 1.00 78.38 141 SER A O 1
ATOM 1146 N N . ARG A 1 142 ? -21.213 -57.790 -13.881 1.00 79.94 142 ARG A N 1
ATOM 1147 C CA . ARG A 1 142 ? -19.956 -57.767 -14.638 1.00 79.94 142 ARG A CA 1
ATOM 1148 C C . ARG A 1 142 ? -19.224 -56.440 -14.458 1.00 79.94 142 ARG A C 1
ATOM 1150 O O . ARG A 1 142 ? -19.816 -55.390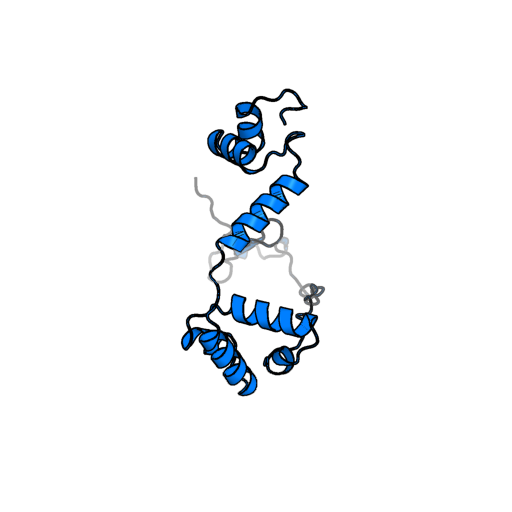 -14.204 1.00 79.94 142 ARG A O 1
ATOM 1157 N N . ILE A 1 143 ? -17.910 -56.499 -14.636 1.00 69.94 143 ILE A N 1
ATOM 1158 C CA . ILE A 1 143 ? -17.046 -55.320 -14.686 1.00 69.94 143 ILE A CA 1
ATOM 1159 C C . ILE A 1 143 ? -17.433 -54.509 -15.932 1.00 69.94 143 ILE A C 1
ATOM 1161 O O . ILE A 1 143 ? -17.422 -55.045 -17.038 1.00 69.94 143 ILE A O 1
ATOM 1165 N N . GLY A 1 144 ? -17.799 -53.238 -15.744 1.00 72.44 144 GLY A N 1
ATOM 1166 C CA . GLY A 1 144 ? -18.223 -52.329 -16.821 1.00 72.44 144 GLY A CA 1
ATOM 1167 C C . GLY A 1 144 ? -19.605 -51.697 -16.630 1.00 72.44 144 GLY A C 1
ATOM 1168 O O . GLY A 1 144 ? -19.844 -50.636 -17.189 1.00 72.44 144 GLY A O 1
ATOM 1169 N N . ASP A 1 145 ? -20.469 -52.278 -15.791 1.00 76.50 145 ASP A N 1
ATOM 1170 C CA . ASP A 1 145 ? -21.818 -51.743 -15.501 1.00 76.50 145 ASP A CA 1
ATOM 1171 C C . ASP A 1 145 ? -21.844 -50.807 -14.263 1.00 76.50 145 ASP A C 1
ATOM 1173 O O . ASP A 1 145 ? -22.900 -50.454 -13.735 1.00 76.50 145 ASP A O 1
ATOM 1177 N N . TRP A 1 146 ? -20.668 -50.428 -13.749 1.00 72.44 146 TRP A N 1
ATOM 1178 C CA . TRP A 1 146 ? -20.517 -49.576 -12.568 1.00 72.44 146 TRP A CA 1
ATOM 1179 C C . TRP A 1 146 ? -20.433 -48.111 -12.999 1.00 72.44 146 TRP A C 1
ATOM 1181 O O . TRP A 1 146 ? -19.440 -47.691 -13.590 1.00 72.44 146 TRP A O 1
ATOM 1191 N N . GLU A 1 147 ? -21.460 -47.329 -12.674 1.00 68.31 147 GLU A N 1
ATOM 1192 C CA . GLU A 1 147 ? -21.526 -45.892 -12.950 1.00 68.31 147 GLU A CA 1
ATOM 1193 C C . GLU A 1 147 ? -21.349 -45.081 -11.656 1.00 68.31 147 GLU A C 1
ATOM 1195 O O . GLU A 1 147 ? -21.794 -45.486 -10.576 1.00 68.31 147 GLU A O 1
ATOM 1200 N N . ALA A 1 148 ? -20.692 -43.926 -11.762 1.00 64.44 148 ALA A N 1
ATOM 1201 C CA . ALA A 1 148 ? -20.539 -42.974 -10.670 1.00 64.44 148 ALA A CA 1
ATOM 1202 C C . ALA A 1 148 ? -21.028 -41.599 -11.130 1.00 64.44 148 ALA A C 1
ATOM 1204 O O . ALA A 1 148 ? -20.555 -41.074 -12.142 1.00 64.44 148 ALA A O 1
ATOM 1205 N N . ASP A 1 149 ? -21.956 -41.013 -10.380 1.00 67.12 149 ASP A N 1
ATOM 1206 C CA . ASP A 1 149 ? -22.496 -39.700 -10.703 1.00 67.12 149 ASP A CA 1
ATOM 1207 C C . ASP A 1 149 ? -21.594 -38.615 -10.125 1.00 67.12 149 ASP A C 1
ATOM 1209 O O . ASP A 1 149 ? -21.136 -38.690 -8.985 1.00 67.12 149 ASP A O 1
ATOM 1213 N N . THR A 1 150 ? -21.331 -37.574 -10.910 1.00 65.75 150 THR A N 1
ATOM 1214 C CA . THR A 1 150 ? -20.626 -36.388 -10.414 1.00 65.75 150 THR A CA 1
ATOM 1215 C C . THR A 1 150 ? -21.648 -35.332 -10.024 1.00 65.75 150 THR A C 1
ATOM 1217 O O . THR A 1 150 ? -22.260 -34.695 -10.884 1.00 65.75 150 THR A O 1
ATOM 1220 N N . ILE A 1 151 ? -21.808 -35.107 -8.723 1.00 71.19 151 ILE A N 1
ATOM 1221 C CA . ILE A 1 151 ? -22.632 -34.026 -8.192 1.00 71.19 151 ILE A CA 1
ATOM 1222 C C . ILE A 1 151 ? -21.774 -32.768 -8.118 1.00 71.19 151 ILE A C 1
ATOM 1224 O O . ILE A 1 151 ? -20.753 -32.709 -7.431 1.00 71.19 151 ILE A O 1
ATOM 1228 N N . ILE A 1 152 ? -22.195 -31.731 -8.837 1.00 74.19 152 ILE A N 1
ATOM 1229 C CA . ILE A 1 152 ? -21.537 -30.427 -8.813 1.00 74.19 152 ILE A CA 1
ATOM 1230 C C . ILE A 1 152 ? -22.256 -29.535 -7.799 1.00 74.19 152 ILE A C 1
ATOM 1232 O O . ILE A 1 152 ? -23.430 -29.200 -7.960 1.00 74.19 152 ILE A O 1
ATOM 1236 N N . GLY A 1 153 ? -21.532 -29.115 -6.763 1.00 66.69 153 GLY A N 1
ATOM 1237 C CA . GLY A 1 153 ? -22.024 -28.198 -5.742 1.00 66.69 153 GLY A CA 1
ATOM 1238 C C . GLY A 1 153 ? -22.312 -26.793 -6.284 1.00 66.69 153 GLY A C 1
ATOM 1239 O O . GLY A 1 153 ? -21.816 -26.371 -7.336 1.00 66.69 153 GLY A O 1
ATOM 1240 N N . LYS A 1 154 ? -23.103 -26.021 -5.530 1.00 66.62 154 LYS A N 1
ATOM 1241 C CA . LYS A 1 154 ? -23.542 -24.666 -5.906 1.00 66.62 154 LYS A CA 1
ATOM 1242 C C . LYS A 1 154 ? -22.358 -23.790 -6.351 1.00 66.62 154 LYS A C 1
ATOM 1244 O O . LYS A 1 154 ? -21.353 -23.665 -5.650 1.00 66.62 154 LYS A O 1
ATOM 1249 N N . ASN A 1 155 ? -22.509 -23.135 -7.504 1.00 71.81 155 ASN A N 1
ATOM 1250 C CA . ASN A 1 155 ? -21.498 -22.282 -8.149 1.00 71.81 155 ASN A CA 1
ATOM 1251 C C . ASN A 1 155 ? -20.228 -23.008 -8.651 1.00 71.81 155 ASN A C 1
ATOM 1253 O O . ASN A 1 155 ? -19.187 -22.358 -8.755 1.00 71.81 155 ASN A O 1
ATOM 1257 N N . HIS A 1 156 ? -20.283 -24.314 -8.952 1.00 67.31 156 HIS A N 1
ATOM 1258 C CA . HIS A 1 156 ? -19.141 -25.103 -9.460 1.00 67.31 156 HIS A CA 1
ATOM 1259 C C . HIS A 1 156 ? -17.893 -25.060 -8.556 1.00 67.31 156 HIS A C 1
ATOM 1261 O O . HIS A 1 156 ? -16.766 -25.184 -9.031 1.00 67.31 156 HIS A O 1
ATOM 1267 N N . ARG A 1 157 ? -18.069 -24.826 -7.249 1.00 59.78 157 ARG A N 1
ATOM 1268 C CA . ARG A 1 157 ? -16.944 -24.681 -6.306 1.00 59.78 157 ARG A CA 1
ATOM 1269 C C . ARG A 1 157 ? -16.431 -26.012 -5.767 1.00 59.78 157 ARG A C 1
ATOM 1271 O O . ARG A 1 157 ? -15.310 -26.062 -5.277 1.00 59.78 157 ARG A O 1
ATOM 1278 N N . GLN A 1 158 ? -17.260 -27.046 -5.822 1.00 60.50 158 GLN A N 1
ATOM 1279 C CA . GLN A 1 158 ? -16.992 -28.380 -5.297 1.00 60.50 158 GLN A CA 1
ATOM 1280 C C . GLN A 1 158 ? -17.641 -29.391 -6.245 1.00 60.50 158 GLN A C 1
ATOM 1282 O O . GLN A 1 158 ? -18.705 -29.109 -6.801 1.00 60.50 158 GLN A O 1
ATOM 1287 N N . ALA A 1 159 ? -16.993 -30.530 -6.449 1.00 68.88 159 ALA A N 1
ATOM 1288 C CA . ALA A 1 159 ? -17.550 -31.661 -7.175 1.00 68.88 159 ALA A CA 1
ATOM 1289 C C . ALA A 1 159 ? -17.292 -32.913 -6.340 1.00 68.88 159 ALA A C 1
ATOM 1291 O O . ALA A 1 159 ? -16.163 -33.129 -5.898 1.00 68.88 159 ALA A O 1
ATOM 1292 N N . GLU A 1 160 ? -18.339 -33.691 -6.109 1.00 69.88 160 GLU A N 1
ATOM 1293 C CA . GLU A 1 160 ? -18.280 -34.950 -5.378 1.00 69.88 160 GLU A CA 1
ATOM 1294 C C . GLU A 1 160 ? -18.737 -36.064 -6.314 1.00 69.88 160 GLU A C 1
ATOM 1296 O O . GLU A 1 160 ? -19.742 -35.929 -7.013 1.00 69.88 160 GLU A O 1
ATOM 1301 N N . VAL A 1 161 ? -17.956 -37.140 -6.378 1.00 66.56 161 VAL A N 1
ATOM 1302 C CA . VAL A 1 161 ? -18.298 -38.320 -7.169 1.00 66.56 161 VAL A CA 1
ATOM 1303 C C . VAL A 1 161 ? -18.974 -39.295 -6.224 1.00 66.56 161 VAL A C 1
ATOM 1305 O O . VAL A 1 161 ? -18.324 -39.838 -5.333 1.00 66.56 161 VAL A O 1
ATOM 1308 N N . VAL A 1 162 ? -20.277 -39.486 -6.403 1.00 63.41 162 VAL A N 1
ATOM 1309 C CA . VAL A 1 162 ? -21.081 -40.372 -5.567 1.00 63.41 162 VAL A CA 1
ATOM 1310 C C . VAL A 1 162 ? -21.324 -41.663 -6.348 1.00 63.41 162 VAL A C 1
ATOM 1312 O O . VAL A 1 162 ? -21.964 -41.640 -7.404 1.00 63.41 162 VAL A O 1
ATOM 1315 N N . PRO A 1 163 ? -20.811 -42.808 -5.870 1.00 58.75 163 PRO A N 1
ATOM 1316 C CA . PRO A 1 163 ? -21.220 -44.102 -6.393 1.00 58.75 163 PRO A CA 1
ATOM 1317 C C . PRO A 1 163 ? -22.718 -44.278 -6.131 1.00 58.75 163 PRO A C 1
ATOM 1319 O O . PRO A 1 163 ? -23.168 -44.052 -5.008 1.00 58.75 163 PRO A O 1
ATOM 1322 N N . GLN A 1 164 ? -23.492 -44.726 -7.121 1.00 56.53 164 GLN A N 1
ATOM 1323 C CA . GLN A 1 164 ? -24.960 -44.830 -7.031 1.00 56.53 164 GLN A CA 1
ATOM 1324 C C . GLN A 1 164 ? -25.499 -45.799 -5.945 1.00 56.53 164 GLN A C 1
ATOM 1326 O O . GLN A 1 164 ? -26.707 -45.986 -5.857 1.00 56.53 164 GLN A O 1
ATOM 1331 N N . ASN A 1 165 ? -24.643 -46.397 -5.102 1.00 55.62 165 ASN A N 1
ATOM 1332 C CA . ASN A 1 165 ? -25.008 -47.398 -4.091 1.00 55.62 165 ASN A CA 1
ATOM 1333 C C . ASN A 1 165 ? -24.440 -47.111 -2.685 1.00 55.62 165 ASN A C 1
ATOM 1335 O O . ASN A 1 165 ? -24.019 -48.036 -1.991 1.00 55.62 165 ASN A O 1
ATOM 1339 N N . TRP A 1 166 ? -24.429 -45.859 -2.225 1.00 42.50 166 TRP A N 1
ATOM 1340 C CA . TRP A 1 166 ? -24.222 -45.573 -0.798 1.00 42.50 166 TRP A CA 1
ATOM 1341 C C . TRP A 1 166 ? -25.564 -45.575 -0.047 1.00 42.50 166 TRP A C 1
ATOM 1343 O O . TRP A 1 166 ? -26.062 -44.544 0.390 1.00 42.50 166 TRP A O 1
ATOM 1353 N N . THR A 1 167 ? -26.181 -46.751 0.100 1.00 46.69 167 THR A N 1
ATOM 1354 C CA . THR A 1 167 ? -27.151 -46.979 1.183 1.00 46.69 167 THR A CA 1
ATOM 1355 C C . THR A 1 167 ? -26.364 -47.370 2.429 1.00 46.69 167 THR A C 1
ATOM 1357 O O . THR A 1 167 ? -26.152 -48.552 2.695 1.00 46.69 167 THR A O 1
ATOM 1360 N N . GLY A 1 168 ? -25.859 -46.360 3.138 1.00 41.38 168 GLY A N 1
ATOM 1361 C CA . GLY A 1 168 ? -25.338 -46.481 4.497 1.00 41.38 168 GLY A CA 1
ATOM 1362 C C . GLY A 1 168 ? -26.360 -45.902 5.473 1.00 41.38 168 GLY A C 1
ATOM 1363 O O . GLY A 1 168 ? -26.853 -44.802 5.234 1.00 41.38 168 GLY A O 1
ATOM 1364 N N . CYS A 1 169 ? -26.700 -46.694 6.490 1.00 36.34 169 CYS A N 1
ATOM 1365 C CA . CYS A 1 169 ? -27.618 -46.400 7.591 1.00 36.34 169 CYS A CA 1
ATOM 1366 C C . CYS A 1 169 ? -27.349 -45.072 8.313 1.00 36.34 169 CYS A C 1
ATOM 1368 O O . CYS A 1 169 ? -26.170 -44.658 8.381 1.00 36.34 169 CYS A O 1
#

pLDDT: mean 82.89, std 12.31, range [36.34, 95.75]

=== Feature glossary ===
Key to the feature types in this record:

— What the protein is —

Primary structure: the covalent order of the twenty standard amino acids along the backbone. Two proteins with the same sequence will (almost always) fold to the same structure; two with 30% identity often share a fold but not the details.

Database cross-references. InterPro integrates a dozen domain/family signature databases into unified entries with residue-range hits. GO terms attach function/process/location labels with evidence codes. CATH codes position the fold in a four-level structural taxonomy. Organism is the NCBI-taxonomy species name.

— Where its atoms are —

The mmCIF block holds the 3D Cartesian coordinates of each backbone atom (N, Cα, C, O) in ångströms. mmCIF is the PDB's canonical archive format — a tagged-loop text representation of the atomic model.

Six rendered views show the 3D structure from the faces of a cube — i.e. along ±x, ±y, ±z. Rendering representation is drawn randomly per protein from cartoon (secondary-structure ribbons), sticks (backbone bonds), or molecular surface; coloring is either N→C rainbow (blue at the N-terminus through red at the C-terminus) or one color per chain.

— Local backbone conformation —

DSSP 8-state secondary structure assigns each residue one of H (α-helix), G (3₁₀-helix), I (π-helix), E (extended β-strand), B (isolated β-bridge), T (hydrog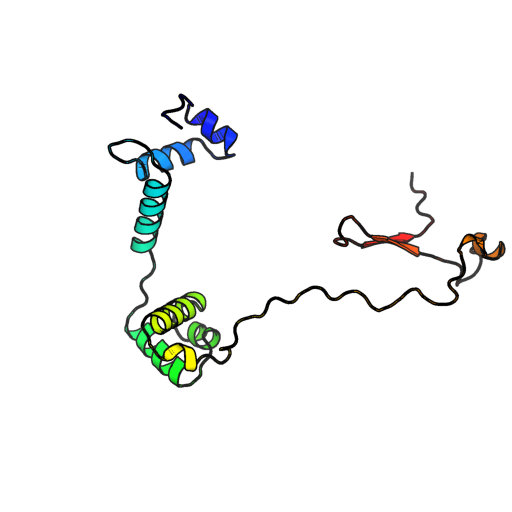en-bonded turn), S (bend), or '-' (coil). The assignment is computed from backbone hydrogen-bond geometry via the Kabsch–Sander algorithm.

P-SEA three-state annotation labels each residue as helix, strand, or coil based purely on the geometry of the Cα trace. It serves as a fallback when the full backbone (and thus DSSP) is unavailable.

The φ/ψ torsion pair specifies the backbone conformation at each residue. φ rotates about the N–Cα bond, ψ about the Cα–C bond. Steric clashes forbid most of the (φ, ψ) plane — the allowed regions (α-helix basin, β-sheet basin, left-handed helix) are the Ramachandran-allowed regions.

— Global shape and packing —

The geometric summary reports three shape descriptors. Rg (radius of gyration) measures how spread out the Cα atoms are about their centre of mass; compact globular proteins have small Rg, elongated or unfolded ones large. Cα contacts (<8 Å, |i−j|>4) count long-range residue pairs in spatial proximity — high for tightly packed folds, near zero for rods or random coil. The bounding-box extents give the protein's footprint along x, y, z in Å.

Accessible surface area quantifies burial. A residue with SASA near zero is packed into the hydrophobic core; one with SASA >100 Å² sits on the surface. Computed here via the Shrake–Rupley numerical algorithm with a 1.4 Å probe.

Plot images: a contact map (which residues are close in 3D, as an N×N binary image), a Ramachandran scatter (backbone torsion angles, revealing secondary-structure composition at a glance), and — for AlphaFold structures — a PAE heatmap (pairwise prediction confidence).

— Structural neighborhood —

The Foldseek 3Di string encodes local tertiary geometry as a 20-letter alphabet — one character per residue — derived from the relative positions of nearby Cα atoms. Unlike the amino-acid sequence, 3Di is a direct function of the 3D structure, so two proteins with the same fold have similar 3Di strings even at low sequence identity.

Nearest PDB neighbors are the top structural matches found by Foldseek when searching this structure against the entire Protein Data Bank. Each hit reports a TM-score (0 to 1; >0.5 almost always implies the same fold) and an E-value. These are *structural* homologs — they may share no detectable sequence similarity.

— Confidence and disorder —

For AlphaFold models, the B-factor field carries pLDDT — the model's own estimate of local accuracy on a 0–100 scale. Regions with pLDDT<50 should be treated as essentially unmodeled; they often correspond to intrinsically disordered segments.

B-factor (Debye–Waller factor) reflects atomic displacement in the crystal lattice. It is an experimental observable (units Å²), not a prediction; low values mean the atom is pinned down, high values mean it moves or is heterogeneous across the crystal.

Predicted aligned error is AlphaFold's pairwise confidence. Unlike pLDDT (per-residue), PAE is per-residue-pair and captures whether two parts of the structure are correctly placed relative to each other. Units are ångströms of expected positional error.